Protein AF-A0A7J8BXM6-F1 (afdb_monomer_lite)

Radius of gyration: 20.12 Å; chains: 1; bounding box: 41×45×53 Å

pLDDT: mean 79.71, std 13.29, range [38.16, 93.62]

Sequence (113 aa):
MPALPLDQLQITHKDLKTGKLRTSPALHPEQKADRYFVLYKPPPKDNIPALVEEYLERATFVANDLDWLLALPHDKFWCQVIFDETLQKCLDSYLHYAPKFNSTPQHPQLCSP

InterPro domains:
  IPR052586 Activating signal cointegrator 1 complex subunit 2 [PTHR21494] (3-100)

Organism: Molossus molossus (NCBI:txid27622)

Secondary structure (DSSP, 8-state):
-PPPPTTT-EEEEE-TTT--EEEEESS-GGGS----PPPP-PPPSS--HHHHHHHHHHHHHHHHHHHHHHHS-HHHHHHHHHH-HHHHHHHHHHHHHSPPTTS--S---S---

Structure (mmCIF, N/CA/C/O backbone):
data_AF-A0A7J8BXM6-F1
#
_entry.id   AF-A0A7J8BXM6-F1
#
loop_
_atom_site.group_PDB
_atom_site.id
_atom_site.type_symbol
_atom_site.label_atom_id
_atom_site.label_alt_id
_atom_site.label_comp_id
_atom_site.label_asym_id
_atom_site.label_entity_id
_atom_site.label_seq_id
_atom_site.pdbx_PDB_ins_code
_atom_site.Cartn_x
_atom_site.Cartn_y
_atom_site.Cartn_z
_atom_site.occupancy
_atom_site.B_iso_or_equiv
_atom_site.auth_seq_id
_atom_site.auth_comp_id
_atom_site.auth_asym_id
_atom_site.auth_atom_id
_atom_site.pdbx_PDB_model_num
ATOM 1 N N . MET A 1 1 ? -15.544 -13.698 23.721 1.00 47.97 1 MET A N 1
ATOM 2 C CA . MET A 1 1 ? -16.155 -12.358 23.585 1.00 47.97 1 MET A CA 1
ATOM 3 C C . MET A 1 1 ? -16.561 -12.199 22.130 1.00 47.97 1 MET A C 1
ATOM 5 O O . MET A 1 1 ? -15.743 -12.570 21.295 1.00 47.97 1 MET A O 1
ATOM 9 N N . PRO A 1 2 ? -17.786 -11.759 21.800 1.00 55.16 2 PRO A N 1
ATOM 10 C CA . PRO A 1 2 ? -18.135 -11.497 20.408 1.00 55.16 2 PRO A CA 1
ATOM 11 C C . PRO A 1 2 ? -17.248 -10.355 19.902 1.00 55.16 2 PRO A C 1
ATOM 13 O O . PRO A 1 2 ? -17.194 -9.295 20.524 1.00 55.16 2 PRO A O 1
ATOM 16 N N . ALA A 1 3 ? -16.492 -10.596 18.833 1.00 71.44 3 ALA A N 1
ATOM 17 C CA . ALA A 1 3 ? -15.730 -9.546 18.175 1.00 71.44 3 ALA A CA 1
ATOM 18 C C . ALA A 1 3 ? -16.733 -8.622 17.475 1.00 71.44 3 ALA A C 1
ATOM 20 O O . ALA A 1 3 ? -17.485 -9.081 16.614 1.00 71.44 3 ALA A O 1
ATOM 21 N N . LEU A 1 4 ? -16.791 -7.350 17.879 1.00 75.25 4 LEU A N 1
ATOM 22 C CA . LEU A 1 4 ? -17.557 -6.363 17.122 1.00 75.25 4 LEU A CA 1
ATOM 23 C C . LEU A 1 4 ? -16.907 -6.188 15.741 1.00 75.25 4 LEU A C 1
ATOM 25 O O . LEU A 1 4 ? -15.674 -6.173 15.656 1.00 75.25 4 LEU A O 1
ATOM 29 N N . PRO A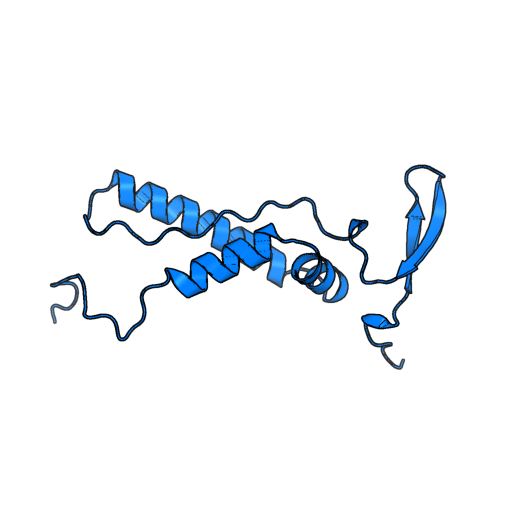 1 5 ? -17.705 -6.051 14.671 1.00 80.06 5 PRO A N 1
ATOM 30 C CA . PRO A 1 5 ? -17.171 -5.788 13.347 1.00 80.06 5 PRO A CA 1
ATOM 31 C C . PRO A 1 5 ? -16.510 -4.403 13.318 1.00 80.06 5 PRO A C 1
ATOM 33 O O . PRO A 1 5 ? -16.877 -3.500 14.074 1.00 80.06 5 PRO A O 1
ATOM 36 N N . LEU A 1 6 ? -15.484 -4.251 12.477 1.00 75.38 6 LEU A N 1
ATOM 37 C CA . LEU A 1 6 ? -14.587 -3.093 12.510 1.00 75.38 6 LEU A CA 1
ATOM 38 C C . LEU A 1 6 ? -15.307 -1.762 12.230 1.00 75.38 6 LEU A C 1
ATOM 40 O O . LEU A 1 6 ? -14.932 -0.739 12.796 1.00 75.38 6 LEU A O 1
ATOM 44 N N . ASP A 1 7 ? -16.360 -1.778 11.413 1.00 75.06 7 ASP A N 1
ATOM 45 C CA . ASP A 1 7 ? -17.200 -0.612 11.119 1.00 75.06 7 ASP A CA 1
ATOM 46 C C . ASP A 1 7 ? -18.014 -0.128 12.333 1.00 75.06 7 ASP A C 1
ATOM 48 O O . ASP A 1 7 ? -18.352 1.051 12.418 1.00 75.06 7 ASP A O 1
ATOM 52 N N . GLN A 1 8 ? -18.277 -1.010 13.302 1.00 76.69 8 GLN A N 1
ATOM 53 C CA . GLN A 1 8 ? -19.004 -0.701 14.540 1.00 76.69 8 GLN A CA 1
ATOM 54 C C . GLN A 1 8 ? -18.074 -0.533 15.747 1.00 76.69 8 GLN A C 1
ATOM 56 O O . GLN A 1 8 ? -18.518 -0.145 16.832 1.00 76.69 8 GLN A O 1
ATOM 61 N N . LEU A 1 9 ? -16.785 -0.841 15.584 1.00 78.81 9 LEU A N 1
ATOM 62 C CA . LEU A 1 9 ? -15.810 -0.815 16.661 1.00 78.81 9 LEU A CA 1
ATOM 63 C C . LEU A 1 9 ? -15.395 0.629 16.965 1.00 78.81 9 LEU A C 1
ATOM 65 O O . LEU A 1 9 ? -15.102 1.421 16.070 1.00 78.81 9 LEU A O 1
ATOM 69 N N . GLN A 1 10 ? -15.365 0.977 18.250 1.00 80.38 10 GLN A N 1
ATOM 70 C CA . GLN A 1 10 ? -14.938 2.290 18.724 1.00 80.38 10 GLN A CA 1
ATOM 71 C C . GLN A 1 10 ? -13.636 2.152 19.506 1.00 80.38 10 GLN A C 1
ATOM 73 O O . GLN A 1 10 ? -13.533 1.334 20.420 1.00 80.38 10 GLN A O 1
ATOM 78 N N . ILE A 1 11 ? -12.644 2.963 19.150 1.00 77.00 11 ILE A N 1
ATOM 79 C CA . ILE A 1 11 ? -11.332 2.985 19.790 1.00 77.00 11 ILE A CA 1
ATOM 80 C C . ILE A 1 11 ? -11.232 4.263 20.612 1.00 77.00 11 ILE A C 1
ATOM 82 O O . ILE A 1 11 ? -11.426 5.371 20.109 1.00 77.00 11 ILE A O 1
ATOM 86 N N . THR A 1 12 ? -10.916 4.108 21.893 1.00 78.94 12 THR A N 1
ATOM 87 C CA . THR A 1 12 ? -10.620 5.241 22.767 1.00 78.94 12 THR A CA 1
ATOM 88 C C . THR A 1 12 ? -9.132 5.546 22.683 1.00 78.94 12 THR A C 1
ATOM 90 O O . THR A 1 12 ? -8.308 4.731 23.097 1.00 78.94 12 THR A O 1
ATOM 93 N N . HIS A 1 13 ? -8.781 6.722 22.172 1.00 72.81 13 HIS A N 1
ATOM 94 C CA . HIS A 1 13 ? -7.406 7.208 22.116 1.00 72.81 13 HIS A CA 1
ATOM 95 C C . HIS A 1 13 ? -7.246 8.480 22.955 1.00 72.81 13 HIS A C 1
ATOM 97 O O . HIS A 1 13 ? -8.206 9.206 23.215 1.00 72.81 13 HIS A O 1
ATOM 103 N N . LYS A 1 14 ? -6.022 8.764 23.410 1.00 73.94 14 LYS A N 1
ATOM 104 C CA . LYS A 1 14 ? -5.713 10.060 24.024 1.00 73.94 14 LYS A CA 1
ATOM 105 C C . LYS A 1 14 ? -5.515 11.084 22.920 1.00 73.94 14 LYS A C 1
ATOM 107 O O . LYS A 1 14 ? -4.623 10.936 22.092 1.00 73.94 14 LYS A O 1
ATOM 112 N N . ASP A 1 15 ? -6.345 12.112 22.931 1.00 69.38 15 ASP A N 1
ATOM 113 C CA . ASP A 1 15 ? -6.203 13.248 22.039 1.00 69.38 15 ASP A CA 1
ATOM 114 C C . ASP A 1 15 ? -4.920 14.012 22.406 1.00 69.38 15 ASP A C 1
ATOM 116 O O . ASP A 1 15 ? -4.771 14.500 23.528 1.00 69.38 15 ASP A O 1
ATOM 120 N N . LEU A 1 16 ? -3.968 14.086 21.473 1.00 67.44 16 LEU A N 1
ATOM 121 C CA . LEU A 1 16 ? -2.663 14.724 21.694 1.00 67.44 16 LEU A CA 1
ATOM 122 C C . LEU A 1 16 ? -2.768 16.243 21.913 1.00 67.44 16 LEU A C 1
ATOM 124 O O . LEU A 1 16 ? -1.860 16.829 22.497 1.00 67.44 16 LEU A O 1
ATOM 128 N N . LYS A 1 17 ? -3.857 16.890 21.469 1.00 71.25 17 LYS A N 1
ATOM 129 C CA . LYS A 1 17 ? -4.048 18.345 21.587 1.00 71.25 17 LYS A CA 1
ATOM 130 C C . LYS A 1 17 ? -4.696 18.745 22.908 1.00 71.25 17 LYS A C 1
ATOM 132 O O . LYS A 1 17 ? -4.398 19.809 23.437 1.00 71.25 17 LYS A O 1
ATOM 137 N N . THR A 1 18 ? -5.591 17.915 23.433 1.00 73.81 18 THR A N 1
ATOM 138 C CA . THR A 1 18 ? -6.387 18.230 24.632 1.00 73.81 18 THR A CA 1
ATOM 139 C C . THR A 1 18 ? -6.070 17.341 25.833 1.00 73.81 18 THR A C 1
ATOM 141 O O . THR A 1 18 ? -6.560 17.602 26.930 1.00 73.81 18 THR A O 1
ATOM 144 N N . GLY A 1 19 ? -5.274 16.282 25.653 1.00 75.12 19 GLY A N 1
ATOM 145 C CA . GLY A 1 19 ? -4.938 15.300 26.690 1.00 75.12 19 GLY A CA 1
ATOM 146 C C . GLY A 1 19 ? -6.120 14.435 27.140 1.00 75.12 19 GLY A C 1
ATOM 147 O O . GLY A 1 19 ? -5.969 13.585 28.022 1.00 75.12 19 GLY A O 1
ATOM 148 N N . LYS A 1 20 ? -7.304 14.639 26.552 1.00 76.81 20 LYS A N 1
ATOM 149 C CA . LYS A 1 20 ? -8.549 13.978 26.937 1.00 76.81 20 LYS A CA 1
ATOM 150 C C . LYS A 1 20 ? -8.695 12.655 26.189 1.00 76.81 20 LYS A C 1
ATOM 152 O O . LYS A 1 20 ? -8.278 12.523 25.042 1.00 76.81 20 LYS A O 1
ATOM 157 N N . LEU A 1 21 ? -9.294 11.666 26.845 1.00 77.06 21 LEU A N 1
ATOM 158 C CA . LEU A 1 21 ? -9.675 10.425 26.177 1.00 77.06 21 LEU A CA 1
ATOM 159 C C . LEU A 1 21 ? -10.831 10.730 25.225 1.00 77.06 21 LEU A C 1
ATOM 161 O O . LEU A 1 21 ? -11.886 11.193 25.662 1.00 77.06 21 LEU A O 1
ATOM 165 N N . ARG A 1 22 ? -10.613 10.498 23.933 1.00 74.06 22 ARG A N 1
ATOM 166 C CA . ARG A 1 22 ? -11.615 10.647 22.885 1.00 74.06 22 ARG A CA 1
ATOM 167 C C . ARG A 1 22 ? -11.918 9.274 22.309 1.00 74.06 22 ARG A C 1
ATOM 169 O O . ARG A 1 22 ? -11.017 8.527 21.940 1.00 74.06 22 ARG A O 1
ATOM 176 N N . THR A 1 23 ? -13.199 8.947 22.253 1.00 78.81 23 THR A N 1
ATOM 177 C CA . THR A 1 23 ? -13.683 7.739 21.593 1.00 78.81 23 THR A CA 1
ATOM 178 C C . THR A 1 23 ? -13.995 8.092 20.145 1.00 78.81 23 THR A C 1
ATOM 180 O O . THR A 1 23 ? -14.800 8.985 19.880 1.00 78.81 23 THR A O 1
ATOM 183 N N . SER A 1 24 ? -13.310 7.440 19.212 1.00 75.19 24 SER A N 1
ATOM 184 C CA . SER A 1 24 ? -13.494 7.604 17.769 1.00 75.19 24 SER A CA 1
ATOM 185 C C . SER A 1 24 ? -13.838 6.259 17.134 1.00 75.19 24 SER A C 1
ATOM 187 O O . SER A 1 24 ? -13.455 5.223 17.685 1.00 75.19 24 SER A O 1
ATOM 189 N N . PRO A 1 25 ? -14.500 6.235 15.967 1.00 80.38 25 PRO A N 1
ATOM 190 C CA . PRO A 1 25 ? -14.613 5.002 15.193 1.00 80.38 25 PRO A CA 1
ATOM 191 C C . PRO A 1 25 ? -13.224 4.407 14.930 1.00 80.38 25 PRO A C 1
ATOM 193 O O . PRO A 1 25 ? -12.239 5.142 14.803 1.00 80.38 25 PRO A O 1
ATOM 196 N N . ALA A 1 26 ? -13.144 3.077 14.887 1.00 78.19 26 ALA A N 1
ATOM 197 C CA . ALA A 1 26 ? -11.904 2.366 14.596 1.00 78.19 26 ALA A CA 1
ATOM 198 C C . ALA A 1 26 ? -11.345 2.754 13.228 1.00 78.19 26 ALA A C 1
ATOM 200 O O . ALA A 1 26 ? -10.144 2.924 13.082 1.00 78.19 26 ALA A O 1
ATOM 201 N N . LEU A 1 27 ? -12.237 2.970 12.260 1.00 82.19 27 LEU A N 1
ATOM 202 C CA . LEU A 1 27 ? -11.916 3.498 10.943 1.00 82.19 27 LEU A CA 1
ATOM 203 C C . LEU A 1 27 ? -11.984 5.025 10.964 1.00 82.19 27 LEU A C 1
ATOM 205 O O . LEU A 1 27 ? -13.069 5.606 10.914 1.00 82.19 27 LEU A O 1
ATOM 209 N N . HIS A 1 28 ? -10.828 5.684 11.029 1.00 79.00 28 HIS A N 1
ATOM 210 C CA . HIS A 1 28 ? -10.751 7.142 10.961 1.00 79.00 28 HIS A CA 1
ATOM 211 C C . HIS A 1 28 ? -9.565 7.597 10.096 1.00 79.00 28 HIS A C 1
ATOM 213 O O . HIS A 1 28 ? -8.488 7.007 10.211 1.00 79.00 28 HIS A O 1
ATOM 219 N N . PRO A 1 29 ? -9.699 8.674 9.292 1.00 79.25 29 PRO A N 1
ATOM 220 C CA . PRO A 1 29 ? -8.605 9.184 8.462 1.00 79.25 29 PRO A CA 1
ATOM 221 C C . PRO A 1 29 ? -7.341 9.517 9.259 1.00 79.25 29 PRO A C 1
ATOM 223 O O . PRO A 1 29 ? -6.234 9.309 8.781 1.00 79.25 29 PRO A O 1
ATOM 226 N N . GLU A 1 30 ? -7.499 9.997 10.495 1.00 79.06 30 GLU A N 1
ATOM 227 C CA . GLU A 1 30 ? -6.377 10.330 11.389 1.00 79.06 30 GLU A CA 1
ATOM 228 C C . GLU A 1 30 ? -5.659 9.094 11.962 1.00 79.06 30 GLU A C 1
ATOM 230 O O . GLU A 1 30 ? -4.583 9.237 12.535 1.00 79.06 30 GLU A O 1
ATOM 235 N N . GLN A 1 31 ? -6.235 7.890 11.836 1.00 77.62 31 GLN A N 1
ATOM 236 C CA . GLN A 1 31 ? -5.577 6.645 12.250 1.00 77.62 31 GLN A CA 1
ATOM 237 C C . GLN A 1 31 ? -4.699 6.033 11.158 1.00 77.62 31 GLN A C 1
ATOM 239 O O . GLN A 1 31 ? -3.904 5.138 11.459 1.00 77.62 31 GLN A O 1
ATOM 244 N N . LYS A 1 32 ? -4.818 6.496 9.906 1.00 84.06 32 LYS A N 1
ATOM 245 C CA . LYS A 1 32 ? -3.917 6.058 8.839 1.00 84.06 32 LYS A CA 1
ATOM 246 C C . LYS A 1 32 ? -2.496 6.514 9.171 1.00 84.06 32 LYS A C 1
ATOM 248 O O . LYS A 1 32 ? -2.289 7.620 9.672 1.00 84.06 32 LYS A O 1
ATOM 253 N N . ALA A 1 33 ? -1.512 5.676 8.886 1.00 84.81 33 ALA A N 1
ATOM 254 C CA . ALA A 1 33 ? -0.127 6.089 9.001 1.00 84.81 33 ALA A CA 1
ATOM 255 C C . ALA A 1 33 ? 0.199 7.114 7.911 1.00 84.81 33 ALA A C 1
ATOM 257 O O . ALA A 1 33 ? -0.271 7.015 6.771 1.00 84.81 33 ALA A O 1
ATOM 258 N N . ASP A 1 34 ? 1.057 8.068 8.256 1.00 84.81 34 ASP A N 1
ATOM 259 C CA . ASP A 1 34 ? 1.651 8.984 7.290 1.00 84.81 34 ASP A CA 1
ATOM 260 C C . ASP A 1 34 ? 2.800 8.276 6.558 1.00 84.81 34 ASP A C 1
ATOM 262 O O . ASP A 1 34 ? 3.981 8.464 6.845 1.00 84.81 34 ASP A O 1
ATOM 266 N N . ARG A 1 35 ? 2.424 7.349 5.674 1.00 85.00 35 ARG A N 1
ATOM 267 C CA . ARG A 1 35 ? 3.333 6.592 4.817 1.00 85.00 35 ARG A CA 1
ATOM 268 C C . ARG A 1 35 ? 2.972 6.859 3.365 1.00 85.00 35 ARG A C 1
ATOM 270 O O . ARG A 1 35 ? 1.797 6.925 3.024 1.00 85.00 35 ARG A O 1
ATOM 277 N N . TYR A 1 36 ? 3.987 7.040 2.528 1.00 86.38 36 TYR A N 1
ATOM 278 C CA . TYR A 1 36 ? 3.808 7.392 1.127 1.00 86.38 36 TYR A CA 1
ATOM 279 C C . TYR A 1 36 ? 4.133 6.197 0.239 1.00 86.38 36 TYR A C 1
ATOM 281 O O . TYR A 1 36 ? 5.284 5.769 0.190 1.00 86.38 36 TYR A O 1
ATOM 289 N N . PHE A 1 37 ? 3.135 5.683 -0.478 1.00 88.56 37 PHE A N 1
ATOM 290 C CA . PHE A 1 37 ? 3.333 4.563 -1.393 1.00 88.56 37 PHE A CA 1
ATOM 291 C C . PHE A 1 37 ? 3.798 5.063 -2.761 1.00 88.56 37 PHE A C 1
ATOM 293 O O . PHE A 1 37 ? 3.111 5.830 -3.441 1.00 88.56 37 PHE A O 1
ATOM 300 N N . VAL A 1 38 ? 4.979 4.611 -3.182 1.00 89.88 38 VAL A N 1
ATOM 301 C CA . VAL A 1 38 ? 5.545 4.959 -4.490 1.00 89.88 38 VAL A CA 1
ATOM 302 C C . VAL A 1 38 ? 4.798 4.216 -5.598 1.00 89.88 38 VAL A C 1
ATOM 304 O O . VAL A 1 38 ? 4.493 3.034 -5.472 1.00 89.88 38 VAL A O 1
ATOM 307 N N . LEU A 1 39 ? 4.523 4.887 -6.718 1.00 90.12 39 LEU A N 1
ATOM 308 C CA . LEU A 1 39 ? 3.881 4.244 -7.866 1.00 90.12 39 LEU A CA 1
ATOM 309 C C . LEU A 1 39 ? 4.803 3.198 -8.500 1.00 90.12 39 LEU A C 1
ATOM 311 O O . LEU A 1 39 ? 5.978 3.469 -8.774 1.00 90.12 39 LEU A O 1
ATOM 315 N N . TYR A 1 40 ? 4.247 2.021 -8.786 1.00 88.31 40 TYR A N 1
ATOM 316 C CA . TYR A 1 40 ? 4.957 0.986 -9.524 1.00 88.31 40 TYR A CA 1
ATOM 317 C C . TYR A 1 40 ? 5.265 1.461 -10.949 1.00 88.31 40 TYR A C 1
ATOM 319 O O . TYR A 1 40 ? 4.399 1.999 -11.642 1.00 88.31 40 TYR A O 1
ATOM 327 N N . LYS A 1 41 ? 6.504 1.234 -11.391 1.00 86.00 41 LYS A N 1
ATOM 328 C CA . LYS A 1 41 ? 6.912 1.421 -12.783 1.00 86.00 41 LYS A CA 1
ATOM 329 C C . LYS A 1 41 ? 7.324 0.073 -13.364 1.00 86.00 41 LYS A C 1
ATOM 331 O O . LYS A 1 41 ? 8.001 -0.675 -12.662 1.00 86.00 41 LYS A O 1
ATOM 336 N N . PRO A 1 42 ? 6.954 -0.230 -14.617 1.00 83.75 42 PRO A N 1
ATOM 337 C CA . PRO A 1 42 ? 7.359 -1.471 -15.255 1.00 83.75 42 PRO A CA 1
ATOM 338 C C . PRO A 1 42 ? 8.882 -1.516 -15.457 1.00 83.75 42 PRO A C 1
ATOM 340 O O . PRO A 1 42 ? 9.519 -0.459 -15.555 1.00 83.75 42 PRO A O 1
ATOM 343 N N . PRO A 1 43 ? 9.464 -2.723 -15.547 1.00 83.38 43 PRO A N 1
ATOM 344 C CA . PRO A 1 43 ? 10.880 -2.877 -15.839 1.00 83.38 43 PRO A CA 1
ATOM 345 C C . PRO A 1 43 ? 11.227 -2.273 -17.211 1.00 83.38 43 PRO A C 1
ATOM 347 O O . PRO A 1 43 ? 10.389 -2.278 -18.123 1.00 83.38 43 PRO A O 1
ATOM 350 N N . PRO A 1 44 ? 12.452 -1.743 -17.374 1.00 83.19 44 PRO A N 1
ATOM 351 C CA . PRO A 1 44 ? 12.916 -1.246 -18.662 1.00 83.19 44 PRO A CA 1
ATOM 352 C C . PRO A 1 44 ? 12.938 -2.379 -19.694 1.00 83.19 44 PRO A C 1
ATOM 354 O O . 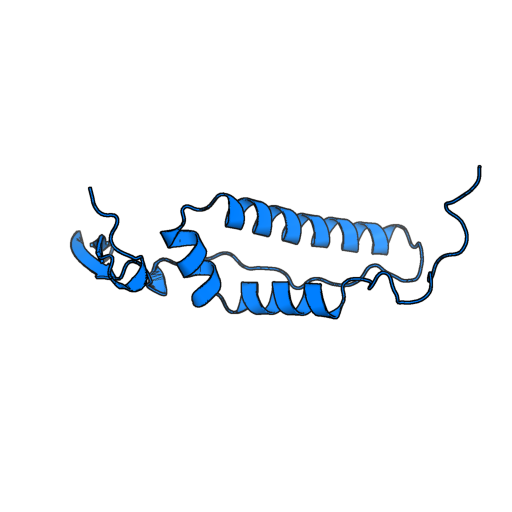PRO A 1 44 ? 13.199 -3.535 -19.368 1.00 83.19 44 PRO A O 1
ATOM 357 N N . LYS A 1 45 ? 12.666 -2.039 -20.957 1.00 78.38 45 LYS A N 1
ATOM 358 C CA . LYS A 1 45 ? 12.759 -2.992 -22.078 1.00 78.38 45 LYS A CA 1
ATOM 359 C C . LYS A 1 45 ? 14.206 -3.320 -22.433 1.00 78.38 45 LYS A C 1
ATOM 361 O O . LYS A 1 45 ? 14.488 -4.395 -22.947 1.00 78.38 45 LYS A O 1
ATOM 366 N N . ASP A 1 46 ? 15.102 -2.379 -22.165 1.00 77.94 46 ASP A N 1
ATOM 367 C CA . ASP A 1 46 ? 16.527 -2.520 -22.399 1.00 77.94 46 ASP A CA 1
ATOM 368 C C . ASP A 1 46 ? 17.199 -3.011 -21.112 1.00 77.94 46 ASP A C 1
ATOM 370 O O . ASP A 1 46 ? 16.975 -2.447 -20.039 1.00 77.94 46 ASP A O 1
ATOM 374 N N . ASN A 1 47 ? 18.071 -4.019 -21.209 1.00 76.81 47 ASN A N 1
ATO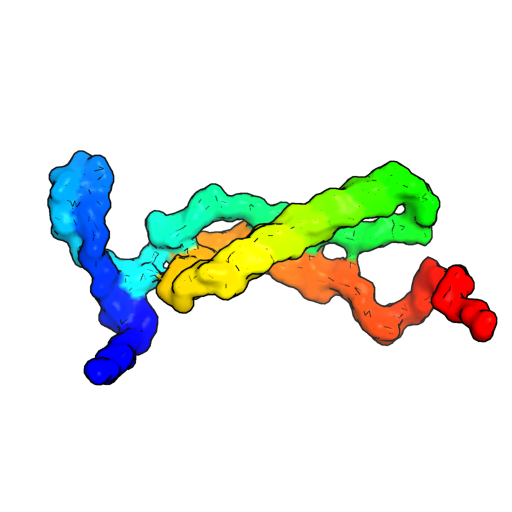M 375 C CA . ASN A 1 47 ? 18.869 -4.528 -20.081 1.00 76.81 47 ASN A CA 1
ATOM 376 C C . ASN A 1 47 ? 20.028 -3.585 -19.715 1.00 76.81 47 ASN A C 1
ATOM 378 O O . ASN A 1 47 ? 21.174 -4.005 -19.563 1.00 76.81 47 ASN A O 1
ATOM 382 N N . ILE A 1 48 ? 19.745 -2.287 -19.617 1.00 86.56 48 ILE A N 1
ATOM 383 C CA . ILE A 1 48 ? 20.707 -1.282 -19.176 1.00 86.56 48 ILE A CA 1
ATOM 384 C C . ILE A 1 48 ? 20.824 -1.404 -17.651 1.00 86.56 48 ILE A C 1
ATOM 386 O O . ILE A 1 48 ? 19.822 -1.172 -16.969 1.00 86.56 48 ILE A O 1
ATOM 390 N N . PRO A 1 49 ? 22.015 -1.709 -17.09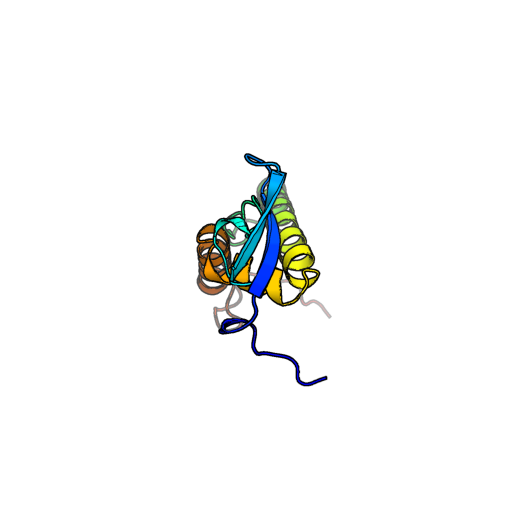6 1.00 87.94 49 PRO A N 1
ATOM 391 C CA . PRO A 1 49 ? 22.179 -1.978 -15.666 1.00 87.94 49 PRO A CA 1
ATOM 392 C C . PRO A 1 49 ? 21.597 -0.885 -14.765 1.00 87.94 49 PRO A C 1
ATOM 394 O O . PRO A 1 49 ? 20.826 -1.187 -13.864 1.00 87.94 49 PRO A O 1
ATOM 397 N N . ALA A 1 50 ? 21.852 0.387 -15.083 1.00 88.56 50 ALA A N 1
ATOM 398 C CA . ALA A 1 50 ? 21.356 1.518 -14.300 1.00 88.56 50 ALA A CA 1
ATOM 399 C C . ALA A 1 50 ? 19.816 1.607 -14.246 1.00 88.56 50 ALA A C 1
ATOM 401 O O . ALA A 1 50 ? 19.251 1.954 -13.213 1.00 88.56 50 ALA A O 1
ATOM 402 N N . LEU A 1 51 ? 19.121 1.277 -15.343 1.00 85.62 51 LEU A N 1
ATOM 403 C CA . LEU A 1 51 ? 17.653 1.309 -15.382 1.00 85.62 51 LEU A CA 1
ATOM 404 C C . LEU A 1 51 ? 17.045 0.123 -14.627 1.00 85.62 51 LEU A C 1
ATOM 406 O O . LEU A 1 51 ? 15.988 0.250 -14.009 1.00 85.62 51 LEU A O 1
ATOM 410 N N . VAL A 1 52 ? 17.706 -1.035 -14.690 1.00 88.00 52 VAL A N 1
ATOM 411 C CA . VAL A 1 52 ? 17.301 -2.228 -13.941 1.00 88.00 52 VAL A CA 1
ATOM 412 C C . VAL A 1 52 ? 17.493 -1.997 -12.444 1.00 88.00 52 VAL A C 1
ATOM 414 O O . VAL A 1 52 ? 16.593 -2.314 -11.672 1.00 88.00 52 VAL A O 1
ATOM 417 N N . GLU A 1 53 ? 18.609 -1.396 -12.031 1.00 89.38 53 GLU A N 1
ATOM 418 C CA . GLU A 1 53 ? 18.859 -1.026 -10.634 1.00 89.38 53 GLU A CA 1
ATOM 419 C C . GLU A 1 53 ? 17.816 -0.031 -10.110 1.00 89.38 53 GLU A C 1
ATOM 421 O O . GLU A 1 53 ? 17.238 -0.278 -9.053 1.00 89.38 53 GLU A O 1
ATOM 426 N N . GLU A 1 54 ? 17.482 1.024 -10.867 1.00 89.00 54 GLU A N 1
ATOM 427 C CA . GLU A 1 54 ? 16.418 1.968 -10.480 1.00 89.00 54 GLU A CA 1
ATOM 428 C C . GLU A 1 54 ? 15.067 1.253 -10.299 1.00 89.00 54 GLU A C 1
ATOM 430 O O . GLU A 1 54 ? 14.322 1.514 -9.348 1.00 89.00 54 GLU A O 1
ATOM 435 N N . TYR A 1 55 ? 14.736 0.339 -11.215 1.00 88.81 55 TYR A N 1
ATOM 436 C CA . TYR A 1 55 ? 13.523 -0.464 -11.118 1.00 88.81 55 TYR A CA 1
ATOM 437 C C . TYR A 1 55 ? 13.531 -1.351 -9.869 1.00 88.81 55 TYR A C 1
ATOM 439 O O . TYR A 1 55 ? 12.541 -1.368 -9.140 1.00 88.81 55 TYR A O 1
ATOM 447 N N . LEU A 1 56 ? 14.626 -2.070 -9.612 1.00 89.06 56 LEU A N 1
ATOM 448 C CA . LEU A 1 56 ? 14.754 -2.964 -8.461 1.00 89.06 56 LEU A CA 1
ATOM 449 C C . LEU A 1 56 ? 14.659 -2.197 -7.146 1.00 89.06 56 LEU A C 1
ATOM 451 O O . LEU A 1 56 ? 13.964 -2.642 -6.233 1.00 89.06 56 LEU A O 1
ATOM 455 N N . GLU A 1 57 ? 15.296 -1.033 -7.054 1.00 91.69 57 GLU A N 1
ATOM 456 C CA . GLU A 1 57 ? 15.219 -0.178 -5.874 1.00 91.69 57 GLU A CA 1
ATOM 457 C C . GLU A 1 57 ? 13.771 0.275 -5.634 1.00 91.69 57 GLU A C 1
ATOM 459 O O . GLU A 1 57 ? 13.225 0.091 -4.544 1.00 91.69 57 GLU A O 1
ATOM 464 N N . ARG A 1 58 ? 13.083 0.752 -6.681 1.00 89.75 58 ARG A N 1
ATOM 465 C CA . ARG A 1 58 ? 11.669 1.146 -6.590 1.00 89.75 58 ARG A CA 1
ATOM 466 C C . ARG A 1 58 ? 10.749 -0.026 -6.248 1.00 89.75 58 ARG A C 1
ATOM 468 O O . ARG A 1 58 ? 9.851 0.133 -5.425 1.00 89.75 58 ARG A O 1
ATOM 475 N N . ALA A 1 59 ? 10.964 -1.192 -6.849 1.00 88.69 59 ALA A N 1
ATOM 476 C CA . ALA A 1 59 ? 10.211 -2.404 -6.545 1.00 88.69 59 ALA A CA 1
ATOM 477 C C . ALA A 1 59 ? 10.431 -2.848 -5.092 1.00 88.69 59 ALA A C 1
ATOM 479 O O . ALA A 1 59 ? 9.485 -3.278 -4.438 1.00 88.69 59 ALA A O 1
ATOM 480 N N . THR A 1 60 ? 11.647 -2.676 -4.569 1.00 91.69 60 THR A N 1
ATOM 481 C CA . THR A 1 60 ? 11.986 -2.967 -3.172 1.00 91.69 60 THR A CA 1
ATOM 482 C C . THR A 1 60 ? 11.259 -2.026 -2.217 1.00 91.69 60 THR A C 1
ATOM 484 O O . THR A 1 60 ? 10.719 -2.491 -1.218 1.00 91.69 60 THR A O 1
ATOM 487 N N . PHE A 1 61 ? 11.163 -0.728 -2.530 1.00 91.06 61 PHE A N 1
ATOM 488 C CA . PHE A 1 61 ? 10.345 0.204 -1.744 1.00 91.06 61 PHE A CA 1
ATOM 489 C C . PHE A 1 61 ? 8.878 -0.230 -1.694 1.00 91.06 61 PHE A C 1
ATOM 491 O O . PHE A 1 61 ? 8.331 -0.386 -0.607 1.00 91.06 61 PHE A O 1
ATOM 498 N N . VAL A 1 62 ? 8.275 -0.517 -2.853 1.00 90.25 62 VAL A N 1
ATOM 499 C CA . VAL A 1 62 ? 6.882 -0.991 -2.923 1.00 90.25 62 VAL A CA 1
ATOM 500 C C . VAL A 1 62 ? 6.701 -2.288 -2.130 1.00 90.25 62 VAL A C 1
ATOM 502 O O . VAL A 1 62 ? 5.752 -2.405 -1.362 1.00 90.25 62 VAL A O 1
ATOM 505 N N . ALA A 1 63 ? 7.618 -3.248 -2.267 1.00 91.25 63 ALA A N 1
ATOM 506 C CA . ALA A 1 63 ? 7.563 -4.510 -1.535 1.00 91.25 63 ALA A CA 1
ATOM 507 C C . ALA A 1 63 ? 7.664 -4.305 -0.015 1.00 91.25 63 ALA A C 1
ATOM 509 O O . ALA A 1 63 ? 6.848 -4.852 0.719 1.00 91.25 63 ALA A O 1
ATOM 510 N N . ASN A 1 64 ? 8.600 -3.479 0.457 1.00 92.88 64 ASN A N 1
ATOM 511 C CA . ASN A 1 64 ? 8.762 -3.164 1.880 1.00 92.88 64 ASN A CA 1
ATOM 512 C C . ASN A 1 64 ? 7.556 -2.406 2.453 1.00 92.88 64 ASN A C 1
ATOM 514 O O . ASN A 1 64 ? 7.183 -2.593 3.616 1.00 92.88 64 ASN A O 1
ATOM 518 N N . ASP A 1 65 ? 6.944 -1.531 1.656 1.00 91.44 65 ASP A N 1
ATOM 519 C CA . ASP A 1 65 ? 5.753 -0.797 2.066 1.00 91.44 65 ASP A CA 1
ATOM 520 C C . ASP A 1 65 ? 4.534 -1.714 2.178 1.00 91.44 65 ASP A C 1
ATOM 522 O O . ASP A 1 65 ? 3.772 -1.604 3.142 1.00 91.44 65 ASP A O 1
ATOM 526 N N . LEU A 1 66 ? 4.384 -2.656 1.242 1.00 90.12 66 LEU A N 1
ATOM 527 C CA . LEU A 1 66 ? 3.349 -3.687 1.283 1.00 90.12 66 LEU A CA 1
ATOM 528 C C . LEU A 1 66 ? 3.578 -4.700 2.410 1.00 90.12 66 LEU A C 1
ATOM 530 O O . LEU A 1 66 ? 2.616 -5.086 3.066 1.00 90.12 66 LEU A O 1
ATOM 534 N N . ASP A 1 67 ? 4.819 -5.100 2.679 1.00 93.62 67 ASP A N 1
ATOM 535 C CA . ASP A 1 67 ? 5.140 -6.028 3.769 1.00 93.62 67 ASP A CA 1
ATOM 536 C C . ASP A 1 67 ? 4.763 -5.432 5.132 1.00 93.62 67 ASP A C 1
ATOM 538 O O . ASP A 1 67 ? 4.050 -6.040 5.928 1.00 93.62 67 ASP A O 1
ATOM 542 N N . TRP A 1 68 ? 5.118 -4.166 5.356 1.00 93.31 68 TRP A N 1
ATOM 543 C CA . TRP A 1 68 ? 4.661 -3.426 6.530 1.00 93.31 68 TRP A CA 1
ATOM 544 C C . TRP A 1 68 ? 3.139 -3.285 6.585 1.00 93.31 68 TRP A C 1
ATOM 546 O O . TRP A 1 68 ? 2.567 -3.417 7.665 1.00 93.31 68 TRP A O 1
ATOM 556 N N . LEU A 1 69 ? 2.481 -3.025 5.447 1.00 91.50 69 LEU A N 1
ATOM 557 C CA . LEU A 1 69 ? 1.023 -2.914 5.379 1.00 91.50 69 LEU A CA 1
ATOM 558 C C . LEU A 1 69 ? 0.373 -4.230 5.830 1.00 91.50 69 LEU A C 1
ATOM 560 O O . LEU A 1 69 ? -0.564 -4.203 6.620 1.00 91.50 69 LEU A O 1
ATOM 564 N N . LEU A 1 70 ? 0.899 -5.370 5.381 1.00 90.56 70 LEU A N 1
ATOM 565 C CA . LEU A 1 70 ? 0.433 -6.707 5.762 1.00 90.56 70 LEU A CA 1
ATOM 566 C C . LEU A 1 70 ? 0.773 -7.069 7.216 1.00 90.56 70 LEU A C 1
ATOM 568 O O . LEU A 1 70 ? 0.059 -7.862 7.827 1.00 90.56 70 LEU A O 1
ATOM 572 N N . ALA A 1 71 ? 1.823 -6.474 7.785 1.00 93.38 71 ALA A N 1
ATOM 573 C CA . ALA A 1 71 ? 2.178 -6.619 9.194 1.00 93.38 71 ALA A CA 1
ATOM 574 C C . ALA A 1 71 ? 1.304 -5.770 10.139 1.00 93.38 71 ALA A C 1
ATOM 576 O O . ALA A 1 71 ? 1.381 -5.934 11.362 1.00 93.38 71 ALA A O 1
ATOM 577 N N . LEU A 1 72 ? 0.482 -4.851 9.614 1.00 88.62 72 LEU A N 1
ATOM 578 C CA . LEU A 1 72 ? -0.419 -4.049 10.436 1.00 88.62 72 LEU A CA 1
ATOM 579 C C . LEU A 1 72 ? -1.545 -4.898 11.040 1.00 88.62 72 LEU A C 1
ATOM 581 O O . LEU A 1 72 ? -2.048 -5.832 10.414 1.00 88.62 72 LEU A O 1
ATOM 585 N N . PRO A 1 73 ? -2.024 -4.529 12.240 1.00 87.12 73 PRO A N 1
ATOM 586 C CA . PRO A 1 73 ? -3.242 -5.110 12.773 1.00 87.12 73 PRO A CA 1
ATOM 587 C C . PRO A 1 73 ? -4.441 -4.719 11.896 1.00 87.12 73 PRO A C 1
ATOM 589 O O . PRO A 1 73 ? -4.442 -3.683 11.228 1.00 87.12 73 PRO A O 1
ATOM 592 N N . HIS A 1 74 ? -5.468 -5.568 11.911 1.00 83.50 74 HIS A N 1
ATOM 593 C CA . HIS A 1 74 ? -6.631 -5.491 11.024 1.00 83.50 74 HIS A CA 1
ATOM 594 C C . HIS A 1 74 ? -7.268 -4.089 10.964 1.00 83.50 74 HIS A C 1
ATOM 596 O O . HIS A 1 74 ? -7.553 -3.582 9.885 1.00 83.50 74 HIS A O 1
ATOM 602 N N . ASP A 1 75 ? -7.452 -3.433 12.107 1.00 82.06 75 ASP A N 1
ATOM 603 C CA . ASP A 1 75 ? -7.989 -2.074 12.215 1.00 82.06 75 ASP A CA 1
ATOM 604 C C . ASP A 1 75 ? -7.159 -1.039 11.447 1.00 82.06 75 ASP A C 1
ATOM 606 O O . ASP A 1 75 ? -7.698 -0.272 10.644 1.00 82.06 75 ASP A O 1
ATOM 610 N N . LYS A 1 76 ? -5.837 -1.059 11.636 1.00 84.62 76 LYS A N 1
ATOM 611 C CA . LYS A 1 76 ? -4.915 -0.123 10.982 1.00 84.62 76 LYS A CA 1
ATOM 612 C C . LYS A 1 76 ? -4.741 -0.420 9.502 1.00 84.62 76 LYS A C 1
ATOM 614 O O . LYS A 1 76 ? -4.658 0.517 8.713 1.00 84.62 76 LYS A O 1
ATOM 619 N N . PHE A 1 77 ? -4.723 -1.698 9.128 1.00 89.81 77 PHE A N 1
ATOM 620 C CA . PHE A 1 77 ? -4.684 -2.120 7.732 1.00 89.81 77 PHE A CA 1
ATOM 621 C C . PHE A 1 77 ? -5.858 -1.519 6.957 1.00 89.81 77 PHE A C 1
ATOM 623 O O . PHE A 1 77 ? -5.655 -0.833 5.956 1.00 89.81 77 PHE A O 1
ATOM 630 N N . TRP A 1 78 ? -7.083 -1.696 7.457 1.00 88.06 78 TRP A N 1
ATOM 631 C CA . TRP A 1 78 ? -8.267 -1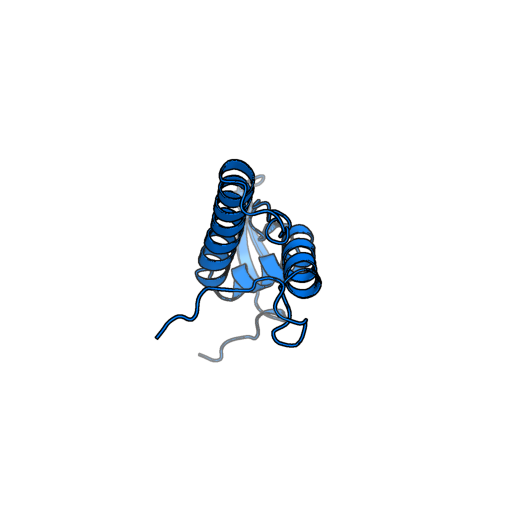.152 6.798 1.00 88.06 78 TRP A CA 1
ATOM 632 C C . TRP A 1 78 ? -8.308 0.374 6.826 1.00 88.06 78 TRP A C 1
ATOM 634 O O . TRP A 1 78 ? -8.713 0.969 5.831 1.00 88.06 78 TRP A O 1
ATOM 644 N N . CYS A 1 79 ? -7.833 1.024 7.896 1.00 87.75 79 CYS A N 1
ATOM 645 C CA . CYS A 1 79 ? -7.662 2.479 7.884 1.00 87.75 79 CYS A CA 1
ATOM 646 C C . CYS A 1 79 ? -6.741 2.926 6.744 1.00 87.75 79 CYS A C 1
ATOM 648 O O . CYS A 1 79 ? -7.081 3.853 6.012 1.00 87.75 79 CYS A 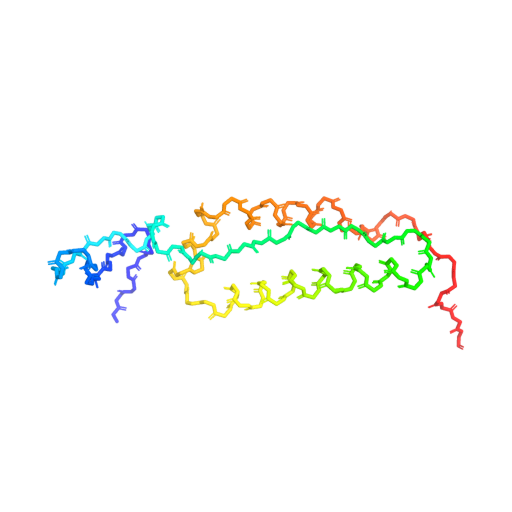O 1
ATOM 650 N N . GLN A 1 80 ? -5.598 2.261 6.562 1.00 88.75 80 GLN A N 1
ATOM 651 C CA . GLN A 1 80 ? -4.674 2.604 5.487 1.00 88.75 80 GLN A CA 1
ATOM 652 C C . GLN A 1 80 ? -5.314 2.370 4.115 1.00 88.75 80 GLN A C 1
ATOM 654 O O . GLN A 1 80 ? -5.336 3.274 3.293 1.00 88.75 80 GLN A O 1
ATOM 659 N N . VAL A 1 81 ? -5.896 1.194 3.878 1.00 89.31 81 VAL A N 1
ATOM 660 C CA . VAL A 1 81 ? -6.478 0.821 2.575 1.00 89.31 81 VAL A CA 1
ATOM 661 C C . VAL A 1 81 ? -7.646 1.726 2.168 1.00 89.31 81 VAL A C 1
ATOM 663 O O . VAL A 1 81 ? -7.803 2.042 0.987 1.00 89.31 81 VAL A O 1
ATOM 666 N N . ILE A 1 82 ? -8.470 2.147 3.131 1.00 88.19 82 ILE A N 1
ATOM 667 C CA . ILE A 1 82 ? -9.659 2.965 2.867 1.00 88.19 82 ILE A CA 1
ATOM 668 C C . ILE A 1 82 ? -9.296 4.444 2.695 1.00 88.19 82 ILE A C 1
ATOM 670 O O . ILE A 1 82 ? -9.848 5.099 1.813 1.00 88.19 82 ILE A O 1
ATOM 674 N N . PHE A 1 83 ? -8.398 4.981 3.529 1.00 88.12 83 PHE A N 1
ATOM 675 C CA . PHE A 1 83 ? -8.132 6.425 3.588 1.00 88.12 83 PHE A CA 1
ATOM 676 C C . PHE A 1 83 ? -6.851 6.869 2.873 1.00 88.12 83 PHE A C 1
ATOM 678 O O . PHE A 1 83 ? -6.628 8.072 2.730 1.00 88.12 83 PHE A O 1
ATOM 685 N N . ASP A 1 84 ? -5.984 5.950 2.449 1.00 89.75 84 ASP A N 1
ATOM 686 C CA . ASP A 1 84 ? -4.764 6.288 1.722 1.00 89.75 84 ASP A CA 1
ATOM 687 C C . ASP A 1 84 ? -4.943 6.153 0.205 1.00 89.75 84 ASP A C 1
ATOM 689 O O . ASP A 1 84 ? -4.848 5.072 -0.379 1.00 89.75 84 ASP A O 1
ATOM 693 N N . GLU A 1 85 ? -5.144 7.290 -0.460 1.00 89.81 85 GLU A N 1
ATOM 694 C CA . GLU A 1 85 ? -5.202 7.350 -1.922 1.00 89.81 85 GLU A CA 1
ATOM 695 C C . GLU A 1 85 ? -3.884 6.939 -2.594 1.00 89.81 85 GLU A C 1
ATOM 697 O O . GLU A 1 85 ? -3.894 6.474 -3.735 1.00 89.81 85 GLU A O 1
ATOM 702 N N . THR A 1 86 ? -2.735 7.139 -1.936 1.00 90.62 86 THR A N 1
ATOM 703 C CA . THR A 1 86 ? -1.431 6.814 -2.535 1.00 90.62 86 THR A CA 1
ATOM 704 C C . THR A 1 86 ? -1.249 5.308 -2.642 1.00 90.62 86 THR A C 1
ATOM 706 O O . THR A 1 86 ? -0.806 4.823 -3.682 1.00 90.62 86 THR A O 1
ATOM 709 N N . LEU A 1 87 ? -1.700 4.563 -1.628 1.00 90.25 87 LEU A N 1
ATOM 710 C CA . LEU A 1 87 ? -1.755 3.104 -1.643 1.00 90.25 87 LEU A CA 1
ATOM 711 C C . LEU A 1 87 ? -2.645 2.596 -2.779 1.00 90.25 87 LEU A C 1
ATOM 713 O O . LEU A 1 87 ? -2.235 1.724 -3.543 1.00 90.25 87 LEU A O 1
ATOM 717 N N . GLN A 1 88 ? -3.838 3.174 -2.936 1.00 89.94 88 GLN A N 1
ATOM 718 C CA . GLN A 1 88 ? -4.749 2.799 -4.020 1.00 89.94 88 GLN A CA 1
ATOM 719 C C . GLN A 1 88 ? -4.116 3.041 -5.394 1.00 89.94 88 GLN A C 1
ATOM 721 O O . GLN A 1 88 ? -4.130 2.147 -6.235 1.00 89.94 88 GLN A O 1
ATOM 726 N N . LYS A 1 89 ? -3.487 4.204 -5.608 1.00 91.19 89 LYS A N 1
ATOM 727 C CA . LYS A 1 89 ? -2.785 4.522 -6.865 1.00 91.19 89 LYS A CA 1
ATOM 728 C C . LYS A 1 89 ? -1.569 3.623 -7.101 1.00 91.19 89 LYS A C 1
ATOM 730 O O . LYS A 1 89 ? -1.292 3.269 -8.246 1.00 91.19 89 LYS A O 1
ATOM 735 N N . CYS A 1 90 ? -0.845 3.250 -6.046 1.00 91.00 90 CYS A N 1
ATOM 736 C CA . CYS A 1 90 ? 0.277 2.314 -6.109 1.00 91.00 90 CYS A CA 1
ATOM 737 C C . CYS A 1 90 ? -0.188 0.929 -6.579 1.00 91.00 90 CYS A C 1
ATOM 739 O O . CYS A 1 90 ? 0.358 0.400 -7.548 1.00 91.00 90 CYS A O 1
ATOM 741 N N . LEU A 1 91 ? -1.235 0.387 -5.949 1.00 90.25 91 LEU A N 1
ATOM 742 C CA . LEU A 1 91 ? -1.833 -0.898 -6.314 1.00 90.25 91 LEU A CA 1
ATOM 743 C C . LEU A 1 91 ? -2.430 -0.871 -7.724 1.00 90.25 91 LEU A C 1
ATOM 745 O O . LEU A 1 91 ? -2.201 -1.798 -8.495 1.00 90.25 91 LEU A O 1
ATOM 749 N N . ASP A 1 92 ? -3.139 0.199 -8.084 1.00 91.81 92 ASP A N 1
ATOM 750 C CA . ASP A 1 92 ? -3.692 0.388 -9.428 1.00 91.81 92 ASP A CA 1
ATOM 751 C C . ASP A 1 92 ? -2.582 0.411 -10.489 1.00 91.81 92 ASP A C 1
ATOM 753 O O . ASP A 1 92 ? -2.631 -0.332 -11.468 1.00 91.81 92 ASP A O 1
ATOM 757 N N . SER A 1 93 ? -1.506 1.163 -10.234 1.00 90.62 93 SER A N 1
ATOM 758 C CA . SER A 1 93 ? -0.328 1.195 -11.109 1.00 90.62 93 SER A CA 1
ATOM 759 C C . SER A 1 93 ? 0.315 -0.186 -11.232 1.00 90.62 93 SER A C 1
ATOM 761 O O . SER A 1 93 ? 0.668 -0.603 -12.334 1.00 90.62 93 SER A O 1
ATOM 763 N N . TYR A 1 94 ? 0.445 -0.924 -10.128 1.00 88.56 94 TYR A N 1
ATOM 764 C CA . TYR A 1 94 ? 0.980 -2.282 -10.161 1.00 88.56 94 TYR A CA 1
ATOM 765 C C . TYR A 1 94 ? 0.109 -3.201 -11.020 1.00 88.56 94 TYR A C 1
ATOM 767 O O . TYR A 1 94 ? 0.617 -3.843 -11.929 1.00 88.56 94 TYR A O 1
ATOM 775 N N . LEU A 1 95 ? -1.208 -3.218 -10.811 1.00 87.69 95 LEU A N 1
ATOM 776 C CA . LEU A 1 95 ? -2.128 -4.060 -11.582 1.00 87.69 95 LEU A CA 1
ATOM 777 C C . LEU A 1 95 ? -2.199 -3.670 -13.065 1.00 87.69 95 LEU A C 1
ATOM 779 O O . LEU A 1 95 ? -2.418 -4.532 -13.920 1.00 87.69 95 LEU A O 1
ATOM 783 N N . HIS A 1 96 ? -2.010 -2.388 -13.380 1.00 87.50 96 HIS A N 1
ATOM 784 C CA . HIS A 1 96 ? -2.019 -1.889 -14.749 1.00 87.50 96 HIS A CA 1
ATOM 785 C C . HIS A 1 96 ? -0.729 -2.228 -15.508 1.00 87.50 96 HIS A C 1
ATOM 787 O O . HIS A 1 96 ? -0.790 -2.681 -16.652 1.00 87.50 96 HIS A O 1
ATOM 793 N N . TYR A 1 97 ? 0.431 -2.010 -14.880 1.00 84.44 97 TYR A N 1
ATOM 794 C CA . TYR A 1 97 ? 1.744 -2.137 -15.519 1.00 84.44 97 TYR A CA 1
ATOM 795 C C . TYR A 1 97 ? 2.436 -3.480 -15.280 1.00 84.44 97 TYR A C 1
ATOM 797 O O . TYR A 1 97 ? 3.433 -3.758 -15.951 1.00 84.44 97 TYR A O 1
ATOM 805 N N . ALA A 1 98 ? 1.956 -4.310 -14.349 1.00 80.81 98 ALA A N 1
ATOM 806 C CA . ALA A 1 98 ? 2.533 -5.627 -14.125 1.00 80.81 98 ALA A CA 1
ATOM 807 C C . ALA A 1 98 ? 2.479 -6.445 -15.425 1.00 80.81 98 ALA A C 1
ATOM 809 O O . ALA A 1 98 ? 1.427 -6.515 -16.077 1.00 80.81 98 ALA A O 1
ATOM 810 N N . PRO A 1 99 ? 3.599 -7.074 -15.822 1.00 73.25 99 PRO A N 1
ATOM 811 C CA . PRO A 1 99 ? 3.643 -7.871 -17.032 1.00 73.25 99 PRO A CA 1
ATOM 812 C C . PRO A 1 99 ? 2.639 -9.015 -16.911 1.00 73.25 99 PRO A C 1
ATOM 814 O O . PRO A 1 99 ? 2.728 -9.871 -16.030 1.00 73.25 99 PRO A O 1
ATOM 817 N N . LYS A 1 100 ? 1.650 -9.027 -17.804 1.00 77.38 100 LYS A N 1
ATOM 818 C CA . LYS A 1 100 ? 0.675 -10.112 -17.860 1.00 77.38 100 LYS A CA 1
ATOM 819 C C . LYS A 1 100 ? 1.382 -11.329 -18.440 1.00 77.38 100 LYS A C 1
ATOM 821 O O . LYS A 1 100 ? 2.042 -11.228 -19.470 1.00 77.38 100 LYS A O 1
ATOM 826 N N . PHE A 1 101 ? 1.195 -12.497 -17.835 1.00 63.16 101 PHE A N 1
ATOM 827 C CA . PHE A 1 101 ? 1.744 -13.755 -18.358 1.00 63.16 101 PHE A CA 1
ATOM 828 C C . PHE A 1 101 ? 1.364 -14.006 -19.836 1.00 63.16 101 PHE A C 1
ATOM 830 O O . PHE A 1 101 ? 2.118 -14.622 -20.580 1.00 63.16 101 PHE A O 1
ATOM 837 N N . ASN A 1 102 ? 0.230 -13.451 -20.285 1.00 55.66 102 ASN A N 1
ATOM 838 C CA . ASN A 1 102 ? -0.264 -13.571 -21.660 1.00 55.66 102 ASN A CA 1
ATOM 839 C C . ASN A 1 102 ? 0.230 -12.475 -22.625 1.00 55.66 102 ASN A C 1
ATOM 841 O O . ASN A 1 102 ? -0.085 -12.538 -23.813 1.00 55.66 102 ASN A O 1
ATOM 845 N N . SER A 1 103 ? 0.966 -11.460 -22.160 1.00 49.59 103 SER A N 1
ATOM 846 C CA . SER A 1 103 ? 1.690 -10.573 -23.077 1.00 49.59 103 SER A CA 1
ATOM 847 C C . SER A 1 103 ? 2.956 -11.298 -23.517 1.00 49.59 103 SER A C 1
ATOM 849 O O . SER A 1 103 ? 3.818 -11.579 -22.694 1.00 49.59 103 SER A O 1
ATOM 851 N N . THR A 1 104 ? 3.012 -11.638 -24.807 1.00 55.25 104 THR A N 1
ATOM 852 C CA . THR A 1 104 ? 4.144 -12.254 -25.521 1.00 55.25 104 THR A CA 1
ATOM 853 C C . THR A 1 104 ? 5.504 -11.955 -24.883 1.00 55.25 104 THR A C 1
ATOM 855 O O . THR A 1 104 ? 5.768 -10.781 -24.601 1.00 55.25 104 THR A O 1
ATOM 858 N N . PRO A 1 105 ? 6.381 -12.963 -24.710 1.00 46.97 105 PRO A N 1
ATOM 859 C CA . PRO A 1 105 ? 7.666 -12.788 -24.045 1.00 46.97 105 PRO A CA 1
ATOM 860 C C . PRO A 1 105 ? 8.466 -11.696 -24.757 1.00 46.97 105 PRO A C 1
ATOM 862 O O . PRO A 1 105 ? 8.910 -11.878 -25.887 1.00 46.97 105 PRO A O 1
ATOM 865 N N . GLN A 1 106 ? 8.653 -10.551 -24.099 1.00 51.12 106 GLN A N 1
ATOM 866 C CA . GLN A 1 106 ? 9.532 -9.486 -24.595 1.00 51.12 106 GLN A CA 1
ATOM 867 C C . GLN A 1 106 ? 11.006 -9.746 -24.259 1.00 51.12 106 GLN A C 1
ATOM 869 O O . GLN A 1 106 ? 11.820 -8.835 -24.332 1.00 51.12 106 GLN A O 1
ATOM 874 N N . HIS A 1 107 ? 11.370 -10.996 -23.961 1.00 46.50 107 HIS A N 1
ATOM 875 C CA . HIS A 1 107 ? 12.759 -11.419 -23.991 1.00 46.50 107 HIS A CA 1
ATOM 876 C C . HIS A 1 107 ? 12.911 -12.802 -24.630 1.00 46.50 107 HIS A C 1
ATOM 878 O O . HIS A 1 107 ? 12.329 -13.772 -24.137 1.00 46.50 107 HIS A O 1
ATOM 884 N N . PRO A 1 108 ? 13.721 -12.935 -25.695 1.00 52.59 108 PRO A N 1
ATOM 885 C CA . PRO A 1 108 ? 14.340 -14.204 -26.004 1.00 52.59 108 PRO A CA 1
ATOM 886 C C . PRO A 1 108 ? 15.472 -14.436 -24.984 1.00 52.59 108 PRO A C 1
ATOM 888 O O . PRO A 1 108 ? 16.198 -13.506 -24.637 1.00 52.59 108 PRO A O 1
ATOM 891 N N . GLN A 1 109 ? 15.638 -15.693 -24.562 1.00 50.78 109 GLN A N 1
ATOM 892 C CA . GLN A 1 109 ? 16.824 -16.238 -23.879 1.00 50.78 109 GLN A CA 1
ATOM 893 C C . GLN A 1 109 ? 16.963 -15.958 -22.366 1.00 50.78 109 GLN A C 1
ATOM 895 O O . GLN A 1 109 ? 17.850 -15.232 -21.940 1.00 50.78 109 GLN A O 1
ATOM 900 N N . LEU A 1 110 ? 16.182 -16.655 -21.534 1.00 43.19 110 LEU A N 1
ATOM 901 C CA . LEU A 1 110 ? 16.723 -17.222 -20.284 1.00 43.19 110 LEU A CA 1
ATOM 902 C C . LEU A 1 110 ? 16.043 -18.567 -19.967 1.00 43.19 110 LEU A C 1
ATOM 904 O O . LEU A 1 110 ? 15.534 -18.823 -18.884 1.00 43.19 110 LEU A O 1
ATOM 908 N N . CYS A 1 111 ? 15.990 -19.421 -20.983 1.00 41.16 111 CYS A N 1
ATOM 909 C CA . CYS A 1 111 ? 15.773 -20.854 -20.844 1.00 41.16 111 CYS A CA 1
ATOM 910 C C . CYS A 1 111 ? 16.745 -21.504 -21.822 1.00 41.16 111 CYS A C 1
ATOM 912 O O . CYS A 1 111 ? 16.446 -21.627 -23.008 1.00 41.16 111 CYS A O 1
ATOM 914 N N . SER A 1 112 ? 17.925 -21.840 -21.319 1.00 38.16 112 SER A N 1
ATOM 915 C CA . SER A 1 112 ? 18.782 -22.847 -21.934 1.00 38.16 112 SER A CA 1
ATOM 916 C C . SER A 1 112 ? 18.813 -24.060 -20.996 1.00 38.16 112 SER A C 1
ATOM 918 O O . SER A 1 112 ? 18.695 -23.856 -19.784 1.00 38.16 112 SER A O 1
ATOM 920 N N . PRO A 1 113 ? 18.874 -25.279 -21.560 1.00 53.47 113 PRO A N 1
ATOM 921 C CA . PRO A 1 113 ? 18.702 -26.549 -20.852 1.00 53.47 113 PRO A CA 1
ATOM 922 C C . PRO A 1 113 ? 19.837 -26.888 -19.881 1.00 53.47 113 PRO A C 1
ATOM 924 O O . PRO A 1 113 ? 20.962 -26.370 -20.071 1.00 53.47 113 PRO A O 1
#

Foldseek 3Di:
DDDDPQQPDWDFDQDPVPRDTDIDRLQDLVLADPDAADAQDAQDLDVDVVSNVVNVVNVVSNVVVVVVLVVDDPSRNCNHVVNPPRNVNNVVNCVVRPDDPPPPPSDDDDDDD